Protein AF-M4X7Q9-F1 (afdb_monomer)

Sequence (100 aa):
ISANSDESVGKIIADAMDKVGKEGVITAEEGKSLDYELDVVEGMQFDRGYLSPYFINNPEKQLAVLDNPFVLLFDKKISNIRDLLPTLEQVAKAGRPLLI

Secondary structure (DSSP, 8-state):
--STT-HHHHHHHHHHHHHH-TT--------SSSS-----------S---SSGGG-SBTTTTB---SS-EE---SS----GGGTHHHHHHHHHHT--EE-

Structure (mmCIF, N/CA/C/O backbone):
data_AF-M4X7Q9-F1
#
_entry.id   AF-M4X7Q9-F1
#
loop_
_atom_site.group_PDB
_atom_site.id
_atom_site.type_symbol
_atom_site.label_atom_id
_atom_site.label_alt_id
_atom_site.label_comp_id
_atom_site.label_asym_id
_atom_site.label_entity_id
_atom_site.label_seq_id
_atom_site.pdbx_PDB_ins_code
_atom_site.Cartn_x
_atom_site.Cartn_y
_atom_site.Cartn_z
_atom_site.occupancy
_atom_site.B_iso_or_equiv
_atom_site.auth_seq_id
_atom_site.auth_comp_id
_atom_site.auth_asym_id
_atom_site.auth_atom_id
_atom_site.pdbx_PDB_model_num
ATOM 1 N N . ILE A 1 1 ? 21.980 10.972 -20.511 1.00 45.78 1 ILE A N 1
ATOM 2 C CA . ILE A 1 1 ? 22.176 9.590 -21.009 1.00 45.78 1 ILE A CA 1
ATOM 3 C C . ILE A 1 1 ? 21.469 8.691 -20.007 1.00 45.78 1 ILE A C 1
ATOM 5 O O . ILE A 1 1 ? 22.049 8.359 -18.986 1.00 45.78 1 ILE A O 1
ATOM 9 N N . SER A 1 2 ? 20.171 8.462 -20.208 1.00 60.44 2 SER A N 1
ATOM 10 C CA . SER A 1 2 ? 19.268 7.994 -19.138 1.00 60.44 2 SER A CA 1
ATOM 11 C C . SER A 1 2 ? 19.067 6.474 -19.106 1.00 60.44 2 SER A C 1
ATOM 13 O O . SER A 1 2 ? 18.497 5.965 -18.154 1.00 60.44 2 SER A O 1
ATOM 15 N N . ALA A 1 3 ? 19.563 5.756 -20.117 1.00 60.16 3 ALA A N 1
ATOM 16 C CA . ALA A 1 3 ? 19.483 4.298 -20.241 1.00 60.16 3 ALA A CA 1
ATOM 17 C C . ALA A 1 3 ? 20.773 3.713 -20.854 1.00 60.16 3 ALA A C 1
ATOM 19 O O . ALA A 1 3 ? 20.720 2.853 -21.718 1.00 60.16 3 ALA A O 1
ATOM 20 N N . ASN A 1 4 ? 21.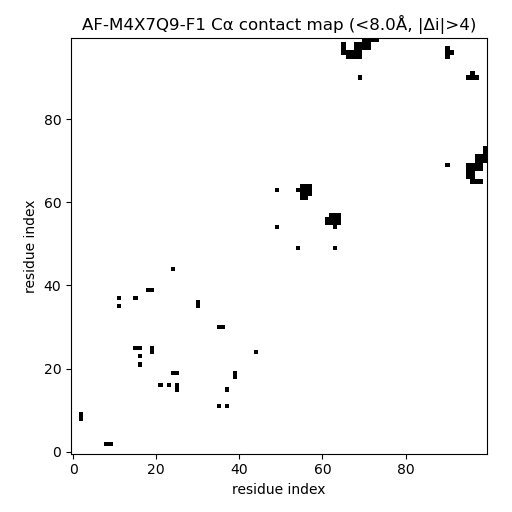943 4.261 -20.501 1.00 60.59 4 ASN A N 1
ATOM 21 C CA . ASN A 1 4 ? 23.259 3.811 -20.995 1.00 60.59 4 ASN A CA 1
ATOM 22 C C . ASN A 1 4 ? 23.397 3.649 -22.536 1.00 60.59 4 ASN A C 1
ATOM 24 O O . ASN A 1 4 ? 24.211 2.860 -23.004 1.00 60.59 4 ASN A O 1
ATOM 28 N N . SER A 1 5 ? 22.615 4.406 -23.319 1.00 59.25 5 SER A N 1
ATOM 29 C CA . SER A 1 5 ? 22.516 4.303 -24.790 1.00 59.25 5 SER A CA 1
ATOM 30 C C . SER A 1 5 ? 21.959 2.973 -25.316 1.00 59.25 5 SER A C 1
ATOM 32 O O . SER A 1 5 ? 22.188 2.628 -26.472 1.00 59.25 5 SER A O 1
ATOM 34 N N . ASP A 1 6 ? 21.206 2.247 -24.492 1.00 72.94 6 ASP A N 1
ATOM 35 C CA . ASP A 1 6 ? 20.492 1.052 -24.918 1.00 72.94 6 ASP A CA 1
ATOM 36 C C . ASP A 1 6 ? 19.188 1.434 -25.640 1.00 72.94 6 ASP A C 1
ATOM 38 O O . ASP A 1 6 ? 18.221 1.910 -25.034 1.00 72.94 6 ASP A O 1
ATOM 42 N N . GLU A 1 7 ? 19.172 1.251 -26.962 1.00 78.94 7 GLU A N 1
ATOM 43 C CA . GLU A 1 7 ? 18.005 1.523 -27.807 1.00 78.94 7 GLU A CA 1
ATOM 44 C C . GLU A 1 7 ? 16.803 0.632 -27.458 1.00 78.94 7 GLU A C 1
ATOM 46 O O . GLU A 1 7 ? 15.658 1.041 -27.670 1.00 78.94 7 GLU A O 1
ATOM 51 N N . SER A 1 8 ? 17.032 -0.557 -26.887 1.00 76.38 8 SER A N 1
ATOM 52 C CA . SER A 1 8 ? 15.956 -1.489 -26.538 1.00 76.38 8 SER A CA 1
ATOM 53 C C . SER A 1 8 ? 15.078 -0.943 -25.408 1.00 76.38 8 SER A C 1
ATOM 55 O O . SER A 1 8 ? 13.852 -0.933 -25.530 1.00 76.38 8 SER A O 1
ATOM 57 N N . VAL A 1 9 ? 15.695 -0.369 -24.371 1.00 77.25 9 VAL A N 1
ATOM 58 C CA . VAL A 1 9 ? 14.999 0.265 -23.240 1.00 77.25 9 VAL A CA 1
ATOM 59 C C . VAL A 1 9 ? 14.181 1.467 -23.709 1.00 77.25 9 VAL A C 1
ATOM 61 O O . VAL A 1 9 ? 13.028 1.634 -23.315 1.00 77.25 9 VAL A O 1
ATOM 64 N N . GLY A 1 10 ? 14.754 2.293 -24.591 1.00 79.75 10 GLY A N 1
ATOM 65 C CA . GLY A 1 10 ? 14.055 3.447 -25.159 1.00 79.75 10 GLY A CA 1
ATOM 66 C C . GLY A 1 10 ? 12.813 3.047 -25.957 1.00 79.75 10 GLY A C 1
ATOM 67 O O . GLY A 1 10 ? 11.765 3.681 -25.819 1.00 79.75 10 GLY A O 1
ATOM 68 N N . LYS A 1 11 ? 12.910 1.968 -26.742 1.00 83.94 11 LYS A N 1
ATOM 69 C CA . LYS A 1 11 ? 11.785 1.432 -27.514 1.00 83.94 11 LYS A CA 1
ATOM 70 C C . LYS A 1 11 ? 10.660 0.923 -26.612 1.00 83.94 11 LYS A C 1
ATOM 72 O O . LYS A 1 11 ? 9.509 1.266 -26.845 1.00 83.94 11 LYS A O 1
ATOM 77 N N . ILE A 1 12 ? 10.983 0.180 -25.555 1.00 82.81 12 ILE A N 1
ATOM 78 C CA . ILE A 1 12 ? 9.976 -0.356 -24.625 1.00 82.81 12 ILE A CA 1
ATOM 79 C C . ILE A 1 12 ? 9.243 0.765 -23.886 1.00 82.81 12 ILE A C 1
ATOM 81 O O . ILE A 1 12 ? 8.027 0.703 -23.732 1.00 82.81 12 ILE A O 1
ATOM 85 N N . ILE A 1 13 ? 9.956 1.814 -23.461 1.00 80.44 13 ILE A N 1
ATOM 86 C CA . ILE A 1 13 ? 9.329 2.978 -22.819 1.00 80.44 13 ILE A CA 1
ATOM 87 C C . ILE A 1 13 ? 8.381 3.688 -23.795 1.00 80.44 13 ILE A C 1
ATOM 89 O O . ILE A 1 13 ? 7.289 4.086 -23.394 1.00 80.44 13 ILE A O 1
ATOM 93 N N . ALA A 1 14 ? 8.773 3.835 -25.064 1.00 83.81 14 ALA A N 1
ATOM 94 C CA . ALA A 1 14 ? 7.911 4.418 -26.091 1.00 83.81 14 ALA A CA 1
ATOM 95 C C . ALA A 1 14 ? 6.652 3.564 -26.325 1.00 83.81 14 ALA A C 1
ATOM 97 O O . ALA A 1 14 ? 5.542 4.090 -26.269 1.00 83.81 14 ALA A O 1
ATOM 98 N N . ASP A 1 15 ? 6.816 2.248 -26.480 1.00 84.69 15 ASP A N 1
ATOM 99 C CA . ASP A 1 15 ? 5.708 1.303 -26.661 1.00 84.69 15 ASP A CA 1
ATOM 100 C C . ASP A 1 15 ? 4.762 1.294 -25.440 1.00 84.69 15 ASP A C 1
ATOM 102 O O . ASP A 1 15 ? 3.541 1.191 -25.586 1.00 84.69 15 ASP A O 1
ATOM 106 N N . ALA A 1 16 ? 5.306 1.435 -24.225 1.00 82.62 16 ALA A N 1
ATOM 107 C CA . ALA A 1 16 ? 4.528 1.567 -22.997 1.00 82.62 16 ALA A CA 1
ATOM 108 C C . ALA A 1 16 ? 3.696 2.855 -22.995 1.00 82.62 16 ALA A C 1
ATOM 110 O O . ALA A 1 16 ? 2.488 2.788 -22.773 1.00 82.62 16 ALA A O 1
ATOM 111 N N . MET A 1 17 ? 4.316 4.003 -23.296 1.00 82.56 17 MET A N 1
ATOM 112 C CA . MET A 1 17 ? 3.648 5.311 -23.376 1.00 82.56 17 MET A CA 1
ATOM 113 C C . MET A 1 17 ? 2.513 5.323 -24.408 1.00 82.56 17 MET A C 1
ATOM 115 O O . MET A 1 17 ? 1.449 5.882 -24.140 1.00 82.56 17 MET A O 1
ATOM 119 N N . ASP A 1 18 ? 2.708 4.674 -25.558 1.00 85.56 18 ASP A N 1
ATOM 120 C CA . ASP A 1 18 ? 1.678 4.555 -26.593 1.00 85.56 18 ASP A CA 1
ATOM 121 C C . ASP A 1 18 ? 0.495 3.685 -26.135 1.00 85.56 18 ASP A C 1
ATOM 123 O O . ASP A 1 18 ? -0.655 4.002 -26.446 1.00 85.56 18 ASP A O 1
ATOM 127 N N . LYS A 1 19 ? 0.745 2.618 -25.358 1.00 82.88 19 LYS A N 1
ATOM 128 C CA . LYS A 1 19 ? -0.315 1.750 -24.815 1.00 82.88 19 LYS A CA 1
ATOM 129 C C . LYS A 1 19 ? -1.102 2.384 -23.668 1.00 82.88 19 LYS A C 1
ATOM 131 O O . LYS A 1 19 ? -2.320 2.224 -23.629 1.00 82.88 19 LYS A O 1
ATOM 136 N N . VAL A 1 20 ? -0.436 3.050 -22.721 1.00 79.75 20 VAL A N 1
ATOM 137 C CA . VAL A 1 20 ? -1.100 3.610 -21.524 1.00 79.75 20 VAL A CA 1
ATOM 138 C C . VAL A 1 20 ? -1.664 5.017 -21.752 1.00 79.75 20 VAL A C 1
ATOM 140 O O . VAL A 1 20 ? -2.518 5.477 -20.994 1.00 79.75 20 VAL A O 1
ATOM 143 N N . GLY A 1 21 ? -1.224 5.697 -22.816 1.00 76.94 21 GLY A N 1
ATOM 144 C CA . GLY A 1 21 ? -1.592 7.074 -23.125 1.00 76.94 21 GLY A CA 1
ATOM 145 C C . GLY A 1 21 ? -0.830 8.103 -22.282 1.00 76.94 21 GLY A C 1
ATOM 146 O O . GLY A 1 21 ? -0.080 7.777 -21.368 1.00 76.94 21 GLY A O 1
ATOM 147 N N . LYS A 1 22 ? -1.033 9.393 -22.577 1.00 72.12 22 LYS A N 1
ATOM 148 C CA . LYS A 1 22 ? -0.258 10.495 -21.968 1.00 72.12 22 LYS A CA 1
ATOM 149 C C . LYS A 1 22 ? -0.419 10.651 -20.451 1.00 72.12 22 LYS A C 1
ATOM 151 O O . LYS A 1 22 ? 0.440 11.271 -19.835 1.00 72.12 22 LYS A O 1
ATOM 156 N N . GLU A 1 23 ? -1.505 10.138 -19.877 1.00 72.56 23 GLU A N 1
ATOM 157 C CA . GLU A 1 23 ? -1.781 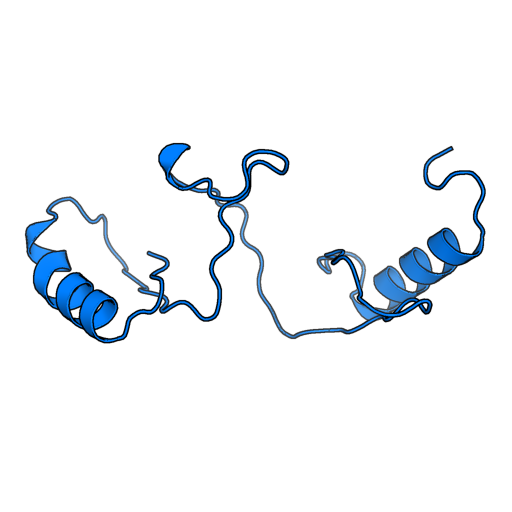10.200 -18.430 1.00 72.56 23 GLU A CA 1
ATOM 158 C C . GLU A 1 23 ? -1.707 8.824 -17.753 1.00 72.56 23 GLU A C 1
ATOM 160 O O . GLU A 1 23 ? -2.078 8.671 -16.591 1.00 72.56 23 GLU A O 1
ATOM 165 N N . GLY A 1 24 ? -1.239 7.810 -18.481 1.00 72.06 24 GLY A N 1
ATOM 166 C CA . GLY A 1 24 ? -1.059 6.473 -17.948 1.00 72.06 24 GLY A CA 1
ATOM 167 C C . GLY A 1 24 ? 0.125 6.390 -16.989 1.00 72.06 24 GLY A C 1
ATOM 168 O O . GLY A 1 24 ? 1.142 7.065 -17.153 1.00 72.06 24 GLY A O 1
ATOM 169 N N . VAL A 1 25 ? -0.001 5.534 -15.979 1.00 77.81 25 VAL A N 1
ATOM 170 C CA . VAL A 1 25 ? 1.071 5.275 -15.016 1.00 77.81 25 VAL A CA 1
ATOM 171 C C . VAL A 1 25 ? 1.911 4.110 -15.515 1.00 77.81 25 VAL A C 1
ATOM 173 O O . VAL A 1 25 ? 1.382 3.042 -15.816 1.00 77.81 25 VAL A O 1
ATOM 176 N N . ILE A 1 26 ? 3.227 4.308 -15.563 1.00 82.12 26 ILE A N 1
ATOM 177 C CA . ILE A 1 26 ? 4.191 3.262 -15.903 1.00 82.12 26 ILE A CA 1
ATOM 178 C C . ILE A 1 26 ? 4.919 2.859 -14.625 1.00 82.12 26 ILE A C 1
ATOM 180 O O . ILE A 1 26 ? 5.518 3.696 -13.949 1.00 82.12 26 ILE A O 1
ATOM 184 N N . THR A 1 27 ? 4.877 1.569 -14.308 1.00 79.38 27 THR A N 1
ATOM 185 C CA . THR A 1 27 ? 5.655 0.964 -13.223 1.00 79.38 27 THR A CA 1
ATOM 186 C C . THR A 1 27 ? 6.640 -0.037 -13.817 1.00 79.38 27 THR A C 1
ATOM 188 O O . THR A 1 27 ? 6.368 -0.639 -14.853 1.00 79.38 27 THR A O 1
ATOM 191 N N . ALA A 1 28 ? 7.817 -0.157 -13.205 1.00 78.25 28 ALA A N 1
ATOM 192 C CA . ALA A 1 28 ? 8.853 -1.088 -13.634 1.00 78.25 28 ALA A CA 1
ATOM 193 C C . ALA A 1 28 ? 9.152 -2.065 -12.494 1.00 78.25 28 ALA A C 1
ATOM 195 O O . ALA A 1 28 ? 9.493 -1.644 -11.383 1.00 78.25 28 ALA A O 1
ATOM 196 N N . GLU A 1 29 ? 9.038 -3.357 -12.784 1.00 75.44 29 GLU A N 1
ATOM 197 C CA . GLU A 1 29 ? 9.357 -4.446 -11.864 1.00 75.44 29 GLU A CA 1
ATOM 198 C C . GLU A 1 29 ? 10.574 -5.232 -12.370 1.00 75.44 29 GLU A C 1
ATOM 200 O O . GLU A 1 29 ? 10.827 -5.314 -13.572 1.00 75.44 29 GLU A O 1
ATOM 205 N N . GLU A 1 30 ? 11.358 -5.799 -11.450 1.00 72.75 30 GLU A N 1
AT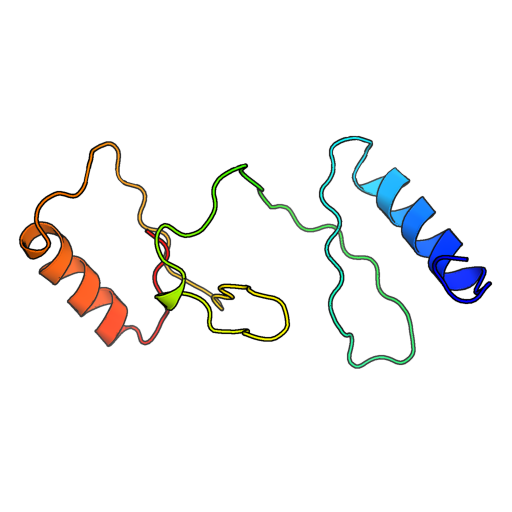OM 206 C CA . GLU A 1 30 ? 12.476 -6.675 -11.813 1.00 72.75 30 GLU A CA 1
ATOM 207 C C . GLU A 1 30 ? 11.935 -8.051 -12.220 1.00 72.75 30 GLU A C 1
ATOM 209 O O . GLU A 1 30 ? 11.529 -8.859 -11.382 1.00 72.75 30 GLU A O 1
ATOM 214 N N . GLY A 1 31 ? 11.918 -8.306 -13.529 1.00 67.75 31 GLY A N 1
ATOM 215 C CA . GLY A 1 31 ? 11.530 -9.593 -14.096 1.00 67.75 31 GLY A CA 1
ATOM 216 C C . GLY A 1 31 ? 12.548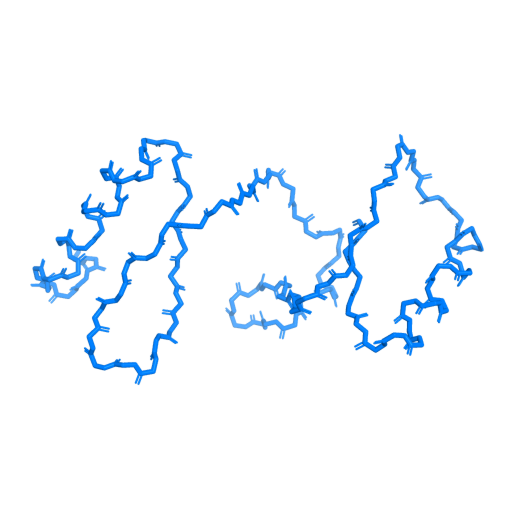 -10.701 -13.807 1.00 67.75 31 GLY A C 1
ATOM 217 O O . GLY A 1 31 ? 13.738 -10.461 -13.618 1.00 67.75 31 GLY A O 1
ATOM 218 N N . LYS A 1 32 ? 12.076 -11.953 -13.804 1.00 66.38 32 LYS A N 1
ATOM 219 C CA . LYS A 1 32 ? 12.938 -13.151 -13.712 1.00 66.38 32 LYS A CA 1
ATOM 220 C C . LYS A 1 32 ? 13.459 -13.621 -15.076 1.00 66.38 32 LYS A C 1
ATOM 222 O O . LYS A 1 32 ? 14.305 -14.514 -15.121 1.00 66.38 32 LYS A O 1
ATOM 227 N N . SER A 1 33 ? 12.907 -13.079 -16.162 1.00 71.81 33 SER A N 1
ATOM 228 C CA . SER A 1 33 ? 13.265 -13.416 -17.539 1.00 71.81 33 SER A CA 1
ATOM 229 C C . SER A 1 33 ? 14.452 -12.583 -18.028 1.00 71.81 33 SER A C 1
ATOM 231 O O . SER A 1 33 ? 14.752 -11.526 -17.480 1.00 71.81 33 SER A O 1
ATOM 233 N N . LEU A 1 34 ? 15.125 -13.076 -19.068 1.00 69.81 34 LEU A N 1
ATOM 234 C CA . LEU A 1 34 ? 16.121 -12.308 -19.824 1.00 69.81 34 LEU A CA 1
ATOM 235 C C . LEU A 1 34 ? 15.459 -11.318 -20.795 1.00 69.81 34 LEU A C 1
ATOM 237 O O . LEU A 1 34 ? 16.117 -10.386 -21.251 1.00 69.81 34 LEU A O 1
ATOM 241 N N . ASP A 1 35 ? 14.176 -11.529 -21.097 1.00 71.19 35 ASP A N 1
ATOM 242 C CA . ASP A 1 35 ? 13.393 -10.698 -22.004 1.00 71.19 35 ASP A CA 1
ATOM 243 C C . ASP A 1 35 ? 12.592 -9.637 -21.239 1.00 71.19 35 ASP A C 1
ATOM 245 O O . ASP A 1 35 ? 12.146 -9.855 -20.109 1.00 71.19 35 ASP A O 1
ATOM 249 N N . TYR A 1 36 ? 12.386 -8.486 -21.879 1.00 71.56 36 TYR A N 1
ATOM 250 C CA . TYR A 1 36 ? 11.539 -7.421 -21.354 1.00 71.56 36 TYR A CA 1
ATOM 251 C C . TYR A 1 36 ? 10.063 -7.705 -21.652 1.00 71.56 36 TYR A C 1
ATOM 253 O O . TYR A 1 36 ? 9.684 -7.903 -22.808 1.00 71.56 36 TYR A O 1
ATOM 261 N N . GLU A 1 37 ? 9.223 -7.659 -20.620 1.00 75.44 37 GLU A N 1
ATOM 262 C CA . GLU A 1 37 ? 7.774 -7.856 -20.721 1.00 75.44 37 GLU A CA 1
ATOM 263 C C . GLU A 1 37 ? 7.038 -6.525 -20.488 1.00 75.44 37 GLU A C 1
ATOM 265 O O . GLU A 1 37 ? 7.448 -5.709 -19.662 1.00 75.44 37 GLU A O 1
ATOM 270 N N . LEU A 1 38 ? 5.966 -6.284 -21.254 1.00 77.56 38 LEU A N 1
ATOM 271 C CA . LEU A 1 38 ? 5.123 -5.090 -21.142 1.00 77.56 38 LEU A CA 1
ATOM 272 C C . LEU A 1 38 ? 3.664 -5.504 -20.960 1.00 77.56 38 LEU A C 1
ATOM 274 O O . LEU A 1 38 ? 2.967 -5.779 -21.945 1.00 77.56 38 LEU A O 1
ATOM 278 N N . ASP A 1 39 ? 3.206 -5.444 -19.714 1.00 76.06 39 ASP A N 1
ATOM 279 C CA . ASP A 1 39 ? 1.830 -5.731 -19.330 1.00 76.06 39 ASP A CA 1
ATOM 280 C C . ASP A 1 39 ? 1.073 -4.453 -18.971 1.00 76.06 39 ASP A C 1
ATOM 282 O O . ASP A 1 39 ? 1.567 -3.578 -18.261 1.00 76.06 39 ASP A O 1
ATOM 286 N N . VAL A 1 40 ? -0.156 -4.349 -19.479 1.00 76.25 40 VAL A N 1
ATOM 287 C CA . VAL A 1 40 ? -1.089 -3.284 -19.107 1.00 76.25 40 VAL A CA 1
ATOM 288 C C . VAL A 1 40 ? -2.078 -3.880 -18.123 1.00 76.25 40 VAL A C 1
ATOM 290 O O . VAL A 1 40 ? -2.855 -4.765 -18.479 1.00 76.25 40 VAL A O 1
ATOM 293 N N . VAL A 1 41 ? -2.044 -3.392 -16.888 1.00 76.75 41 VAL A N 1
ATOM 294 C CA . VAL A 1 41 ? -2.974 -3.798 -15.834 1.00 76.75 41 VAL A CA 1
ATOM 295 C C . VAL A 1 41 ? -3.972 -2.682 -15.561 1.00 76.75 41 VAL A C 1
ATOM 297 O O . VAL A 1 41 ? -3.618 -1.502 -15.542 1.00 76.75 41 VAL A O 1
ATOM 300 N N . GLU A 1 42 ? -5.233 -3.048 -15.343 1.00 78.25 42 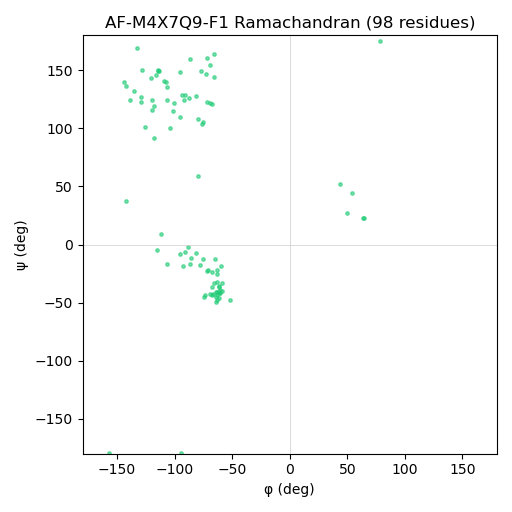GLU A N 1
ATOM 301 C CA . GLU A 1 42 ? -6.217 -2.102 -14.828 1.00 78.25 42 GLU A CA 1
ATOM 302 C C . GLU A 1 42 ? -5.870 -1.774 -13.373 1.00 78.25 42 GLU A C 1
ATOM 304 O O . GLU A 1 42 ? -5.782 -2.654 -12.516 1.00 78.25 42 GLU A O 1
ATOM 309 N N . GLY A 1 43 ? -5.653 -0.492 -13.097 1.00 80.94 43 GLY A N 1
ATOM 310 C CA . GLY A 1 43 ? -5.226 -0.011 -11.793 1.00 80.94 43 GLY A CA 1
ATOM 311 C C . GLY A 1 43 ? -5.584 1.453 -11.595 1.00 80.94 43 GLY A C 1
ATOM 312 O O . GLY A 1 43 ? -6.197 2.092 -12.451 1.00 80.94 43 GLY A O 1
ATOM 313 N N . MET A 1 44 ? -5.217 1.988 -10.436 1.00 83.12 44 MET A N 1
ATOM 314 C CA . MET A 1 44 ? -5.491 3.376 -10.089 1.00 83.12 44 MET A CA 1
ATOM 315 C C . MET A 1 44 ? -4.340 3.948 -9.273 1.00 83.12 44 MET A C 1
ATOM 317 O O . MET A 1 44 ? -3.814 3.281 -8.384 1.00 83.12 44 MET A O 1
ATOM 321 N N . GLN A 1 45 ? -3.981 5.196 -9.558 1.00 83.06 45 GLN A N 1
ATOM 322 C CA . GLN A 1 45 ? -3.030 5.974 -8.775 1.00 83.06 45 GLN A CA 1
ATOM 323 C C . GLN A 1 45 ? -3.717 7.234 -8.254 1.00 83.06 45 GLN A C 1
ATOM 325 O O . GLN A 1 45 ? -4.528 7.848 -8.945 1.00 83.06 45 GLN A O 1
ATOM 330 N N . PHE A 1 46 ? -3.361 7.626 -7.035 1.00 85.31 46 PHE A N 1
ATOM 331 C CA . PHE A 1 46 ? -3.808 8.865 -6.415 1.00 85.31 46 PHE A CA 1
ATOM 332 C C . PHE A 1 46 ? -2.606 9.655 -5.902 1.00 85.31 46 PHE A C 1
ATOM 334 O O . PHE A 1 46 ? -1.632 9.066 -5.433 1.00 85.31 46 PHE A O 1
ATOM 341 N N . ASP A 1 47 ? -2.723 10.982 -5.872 1.00 87.31 47 ASP A N 1
ATOM 342 C CA . ASP A 1 47 ? -1.715 11.878 -5.288 1.00 87.31 47 ASP A CA 1
ATOM 343 C C . ASP A 1 47 ? -1.825 11.926 -3.752 1.00 87.31 47 ASP A C 1
ATOM 345 O O . ASP A 1 47 ? -2.093 12.960 -3.132 1.00 87.31 47 ASP A O 1
ATOM 349 N N . ARG A 1 48 ? -1.684 10.761 -3.111 1.00 90.00 48 ARG A N 1
ATOM 350 C CA . ARG A 1 48 ? -1.716 10.577 -1.654 1.00 90.00 48 ARG A CA 1
ATOM 351 C C . ARG A 1 48 ? -0.632 9.582 -1.250 1.00 90.00 48 ARG A C 1
ATOM 353 O O . ARG A 1 48 ? -0.602 8.460 -1.739 1.00 90.00 48 ARG A O 1
ATOM 360 N N . GLY A 1 49 ? 0.241 9.996 -0.335 1.00 92.38 49 GLY A N 1
ATOM 361 C CA . GLY A 1 49 ? 1.255 9.128 0.265 1.00 92.38 49 GLY A CA 1
ATOM 362 C C . GLY A 1 49 ? 0.803 8.509 1.589 1.00 92.38 49 GLY A C 1
ATOM 363 O O . GLY A 1 49 ? -0.290 8.777 2.092 1.00 92.38 49 GLY A O 1
ATOM 364 N N . TYR A 1 50 ? 1.689 7.719 2.192 1.00 94.75 50 TYR A N 1
ATOM 365 C CA . TYR A 1 50 ? 1.502 7.189 3.539 1.00 94.75 50 TYR A CA 1
ATOM 366 C C . TYR A 1 50 ? 1.501 8.307 4.597 1.00 94.75 50 TYR A C 1
ATOM 368 O O . TYR A 1 50 ? 2.250 9.279 4.512 1.00 94.75 50 TYR A O 1
ATOM 376 N N . LEU A 1 51 ? 0.682 8.156 5.644 1.00 94.62 51 LEU A N 1
ATOM 377 C CA . LEU A 1 51 ? 0.591 9.147 6.728 1.00 94.62 51 LEU A CA 1
ATOM 378 C C . LEU A 1 51 ? 1.824 9.168 7.642 1.00 94.62 51 LEU A C 1
ATOM 380 O O . LEU A 1 51 ? 2.064 10.155 8.335 1.00 94.62 51 LEU A O 1
ATOM 384 N N . SER A 1 52 ? 2.583 8.073 7.682 1.00 94.81 52 SER A N 1
ATOM 385 C CA . SER A 1 52 ? 3.751 7.925 8.545 1.00 94.81 52 SER A CA 1
ATOM 386 C C . SER A 1 52 ? 4.867 7.150 7.840 1.00 94.81 52 SER A C 1
ATOM 388 O O . SER A 1 52 ? 4.578 6.106 7.253 1.00 94.81 52 SER A O 1
ATOM 390 N N . PRO A 1 53 ? 6.140 7.584 7.942 1.00 95.25 53 PRO A N 1
ATOM 391 C CA . PRO A 1 53 ? 7.281 6.845 7.395 1.00 95.25 53 PRO A CA 1
ATOM 392 C C . PRO A 1 53 ? 7.453 5.437 7.975 1.00 95.25 53 PRO A C 1
ATOM 394 O O . PRO A 1 53 ? 8.106 4.601 7.363 1.00 95.25 53 PRO A O 1
ATOM 397 N N . TYR A 1 54 ? 6.854 5.143 9.135 1.00 96.88 54 TYR A N 1
ATOM 398 C CA . TYR A 1 54 ? 6.899 3.807 9.736 1.00 96.88 54 TYR A CA 1
ATOM 399 C C . TYR A 1 54 ? 6.190 2.727 8.907 1.00 96.88 54 TYR A C 1
ATOM 401 O O . TYR A 1 54 ? 6.369 1.546 9.185 1.00 96.88 54 TYR A O 1
ATOM 409 N N . PHE A 1 55 ? 5.403 3.103 7.895 1.00 96.75 55 PHE A N 1
ATOM 410 C CA . PHE A 1 55 ? 4.784 2.148 6.975 1.00 96.75 55 PHE A CA 1
ATOM 411 C C . PHE A 1 55 ? 5.727 1.664 5.862 1.00 96.75 55 PHE A C 1
ATOM 413 O O . PHE A 1 55 ? 5.368 0.749 5.126 1.00 96.75 55 PHE A O 1
ATOM 420 N N . ILE A 1 56 ? 6.924 2.245 5.735 1.00 97.19 56 ILE A N 1
ATOM 421 C CA . ILE A 1 56 ? 7.915 1.830 4.738 1.00 97.19 56 ILE A CA 1
ATOM 422 C C . ILE A 1 56 ? 8.430 0.430 5.085 1.00 97.19 56 ILE A C 1
ATOM 424 O O . ILE A 1 56 ? 9.026 0.216 6.141 1.00 97.19 56 ILE A O 1
ATOM 428 N N . ASN A 1 57 ? 8.246 -0.510 4.161 1.00 95.94 57 ASN A N 1
ATOM 429 C CA . ASN A 1 57 ? 8.796 -1.865 4.233 1.00 95.94 57 ASN A CA 1
ATOM 430 C C . ASN A 1 57 ? 9.812 -2.157 3.115 1.00 95.94 57 ASN A C 1
ATOM 432 O O . ASN A 1 57 ? 10.481 -3.186 3.159 1.00 95.94 57 ASN A O 1
ATOM 436 N N . ASN A 1 58 ? 9.996 -1.223 2.176 1.00 95.25 58 ASN A N 1
ATOM 437 C CA . ASN A 1 58 ? 11.129 -1.176 1.259 1.00 95.25 58 ASN A CA 1
ATOM 438 C C . ASN A 1 58 ? 11.921 0.130 1.487 1.00 95.25 58 ASN A C 1
ATOM 440 O O . ASN A 1 58 ? 11.588 1.160 0.892 1.00 95.25 58 ASN A O 1
ATOM 444 N N . PRO A 1 59 ? 12.945 0.120 2.363 1.00 93.50 59 PRO A N 1
ATOM 445 C CA . PRO A 1 59 ? 13.697 1.323 2.725 1.00 93.50 59 PRO A CA 1
ATOM 446 C C . PRO A 1 59 ? 14.503 1.928 1.574 1.00 93.50 59 PRO A C 1
ATOM 448 O O . PRO A 1 59 ? 14.643 3.146 1.513 1.00 93.50 59 PRO A O 1
ATOM 451 N N . GLU A 1 60 ? 15.010 1.097 0.661 1.00 93.69 60 GLU A N 1
ATOM 452 C CA . GLU A 1 60 ? 15.837 1.541 -0.467 1.00 93.69 60 GLU A CA 1
ATOM 453 C C . GLU A 1 60 ? 15.035 2.393 -1.448 1.00 93.69 60 GLU A C 1
ATOM 455 O O . GLU A 1 60 ? 15.497 3.442 -1.893 1.00 93.69 60 GLU A O 1
ATOM 460 N N . LYS A 1 61 ? 13.804 1.961 -1.743 1.00 91.00 61 LYS A N 1
ATOM 461 C CA . LYS A 1 61 ? 12.890 2.675 -2.642 1.00 91.00 61 LYS A CA 1
ATOM 462 C C . LYS A 1 61 ? 11.986 3.673 -1.907 1.00 91.00 61 LYS A C 1
ATOM 464 O O . LYS A 1 61 ? 11.259 4.412 -2.559 1.00 91.00 61 LYS A O 1
ATOM 469 N N . GLN A 1 62 ? 12.023 3.693 -0.570 1.00 93.81 62 GLN A N 1
ATOM 470 C CA . GLN A 1 62 ? 11.102 4.444 0.296 1.00 93.81 62 GLN A CA 1
ATOM 471 C C . GLN A 1 62 ? 9.622 4.131 0.008 1.00 93.81 62 GLN A C 1
ATOM 473 O O . GLN A 1 62 ? 8.781 5.025 -0.064 1.00 93.81 62 GLN A O 1
ATOM 478 N N . LEU A 1 63 ? 9.298 2.842 -0.156 1.00 93.50 63 LEU A N 1
ATOM 479 C CA . LEU A 1 63 ? 7.953 2.379 -0.513 1.00 93.50 63 LEU A CA 1
ATOM 480 C C . LEU A 1 63 ? 7.299 1.553 0.600 1.00 93.50 63 LEU A C 1
ATOM 482 O O . LEU A 1 63 ? 7.964 0.836 1.353 1.00 93.50 63 LEU A O 1
ATOM 486 N N . ALA A 1 64 ? 5.969 1.631 0.649 1.00 95.31 64 ALA A N 1
ATOM 487 C CA . ALA A 1 64 ? 5.109 0.705 1.376 1.00 95.31 64 ALA A CA 1
ATOM 488 C C . ALA A 1 64 ? 4.448 -0.234 0.355 1.00 95.31 64 ALA A C 1
ATOM 490 O O . ALA A 1 64 ? 3.507 0.155 -0.333 1.00 95.31 64 ALA A O 1
ATOM 491 N N . VAL A 1 65 ? 4.978 -1.447 0.223 1.00 94.38 65 VAL A N 1
ATOM 492 C CA . VAL A 1 65 ? 4.518 -2.454 -0.742 1.00 94.38 65 VAL A CA 1
ATOM 493 C C . VAL A 1 65 ? 3.640 -3.470 -0.017 1.00 94.38 65 VAL A C 1
ATOM 495 O O . VAL A 1 65 ? 4.084 -4.089 0.947 1.00 94.38 65 VAL A O 1
ATOM 498 N N . LEU A 1 66 ? 2.388 -3.632 -0.441 1.00 94.88 66 LEU A N 1
ATOM 499 C CA . LEU A 1 66 ? 1.450 -4.571 0.176 1.00 94.88 66 LEU A CA 1
ATOM 500 C C . LEU A 1 66 ? 1.021 -5.628 -0.843 1.00 94.88 66 LEU A C 1
ATOM 502 O O . LEU A 1 66 ? 0.372 -5.295 -1.831 1.00 94.88 66 LEU A O 1
ATOM 506 N N . ASP A 1 67 ? 1.312 -6.895 -0.557 1.00 93.06 67 ASP A N 1
ATOM 507 C CA . ASP A 1 67 ? 0.902 -8.012 -1.410 1.00 93.06 67 ASP A CA 1
ATOM 508 C C . ASP A 1 67 ? -0.500 -8.501 -1.042 1.00 93.06 67 ASP A C 1
ATOM 510 O O . ASP A 1 67 ? -0.777 -8.841 0.112 1.00 93.06 67 ASP A O 1
ATOM 514 N N . ASN A 1 68 ? -1.392 -8.559 -2.037 1.00 93.25 68 ASN A N 1
ATOM 515 C CA . ASN A 1 68 ? -2.789 -8.984 -1.890 1.00 93.25 68 ASN A CA 1
ATOM 516 C C . ASN A 1 68 ? -3.495 -8.394 -0.644 1.00 93.25 68 ASN A C 1
ATOM 518 O O . ASN A 1 68 ? -4.082 -9.154 0.143 1.00 93.25 68 ASN A O 1
ATOM 522 N N . PRO A 1 69 ? -3.473 -7.064 -0.427 1.00 96.38 69 PRO A N 1
ATOM 523 C CA . PRO A 1 69 ? -4.037 -6.466 0.774 1.00 96.38 69 PRO A CA 1
ATOM 524 C C . PRO A 1 69 ? -5.567 -6.503 0.769 1.00 96.38 69 PRO A C 1
ATOM 526 O O . PRO A 1 69 ? -6.217 -6.623 -0.271 1.00 96.38 69 PRO A O 1
ATOM 529 N N . PHE A 1 70 ? -6.158 -6.364 1.950 1.00 97.19 70 PHE A N 1
ATOM 530 C CA . PHE A 1 70 ? -7.500 -5.807 2.073 1.00 97.19 70 PHE A CA 1
ATOM 531 C C . PHE A 1 70 ? -7.441 -4.286 1.929 1.00 97.19 70 PHE A C 1
ATOM 533 O O . PHE A 1 70 ? -6.457 -3.669 2.325 1.00 97.19 70 PHE A O 1
ATOM 540 N N . VAL A 1 71 ? -8.505 -3.682 1.404 1.00 95.19 71 VAL A N 1
ATOM 541 C CA . VAL A 1 71 ? -8.632 -2.224 1.289 1.00 95.19 71 VAL A CA 1
ATOM 542 C C . VAL A 1 71 ? -9.856 -1.785 2.082 1.00 95.19 71 VAL A C 1
ATOM 544 O O . VAL A 1 71 ? -10.977 -2.184 1.767 1.00 95.19 71 VAL A O 1
ATOM 547 N N . LEU A 1 72 ? -9.643 -0.994 3.132 1.00 95.25 72 LEU A N 1
ATOM 548 C CA . LEU A 1 72 ? -10.703 -0.400 3.936 1.00 95.25 72 LEU A CA 1
ATOM 549 C C . LEU A 1 72 ? -10.992 1.010 3.425 1.00 95.25 72 LEU A C 1
ATOM 551 O O . LEU A 1 72 ? -10.207 1.922 3.634 1.00 95.25 72 LEU A O 1
ATOM 555 N N . LEU A 1 73 ? -12.153 1.197 2.803 1.00 94.12 73 LEU A N 1
ATOM 556 C CA . LEU A 1 73 ? -12.635 2.520 2.417 1.00 94.12 73 LEU A CA 1
ATOM 557 C C . LEU A 1 73 ? -13.508 3.090 3.535 1.00 94.12 73 LEU A C 1
ATOM 559 O O . LEU A 1 73 ? -14.489 2.464 3.942 1.00 94.12 73 LEU A O 1
ATOM 563 N N . PHE A 1 74 ? -13.162 4.278 4.025 1.00 91.81 74 P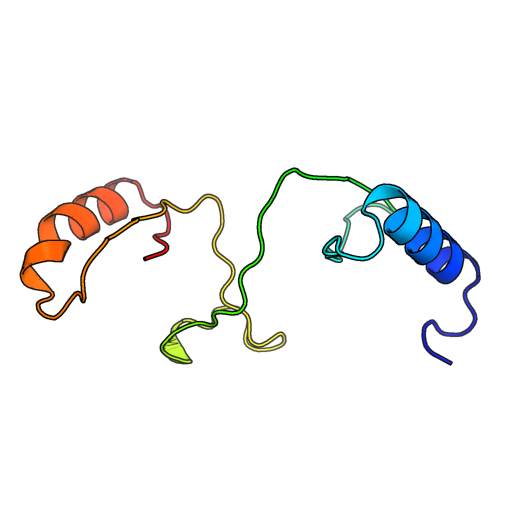HE A N 1
ATOM 564 C CA . PHE A 1 74 ? -13.873 4.928 5.122 1.00 91.81 74 PHE A CA 1
ATOM 565 C C . PHE A 1 74 ? -14.099 6.416 4.820 1.00 91.81 74 PHE A C 1
ATOM 567 O O . PHE A 1 74 ? -13.187 7.122 4.400 1.00 91.81 74 PHE A O 1
ATOM 574 N N . ASP A 1 75 ? -15.330 6.900 5.011 1.00 94.12 75 ASP A N 1
ATOM 575 C CA . ASP A 1 75 ? -15.785 8.221 4.542 1.00 94.12 75 ASP A CA 1
ATOM 576 C C . ASP A 1 75 ? -15.528 9.369 5.538 1.00 94.12 75 ASP A C 1
ATOM 578 O O . ASP A 1 75 ? -15.835 10.531 5.263 1.00 94.12 75 ASP A O 1
ATOM 582 N N . LYS A 1 76 ? -14.974 9.056 6.713 1.00 92.81 76 LYS A N 1
ATOM 583 C CA . LYS A 1 76 ? -14.779 9.990 7.831 1.00 92.81 76 LYS A CA 1
ATOM 584 C C . LYS A 1 76 ? -13.370 9.893 8.402 1.00 92.81 76 LYS A C 1
ATOM 586 O O . LYS A 1 76 ? -12.606 8.980 8.122 1.00 92.81 76 LYS A O 1
ATOM 591 N N . LYS A 1 77 ? -13.007 10.838 9.269 1.00 92.19 77 LYS A N 1
ATOM 592 C CA . LYS A 1 77 ? -11.738 10.765 9.999 1.00 92.19 77 LYS A CA 1
ATOM 593 C C . LYS A 1 77 ? -11.794 9.667 11.063 1.00 92.19 77 LYS A C 1
ATOM 595 O O . LYS A 1 77 ? -12.585 9.755 12.002 1.00 92.19 77 LYS A O 1
ATOM 600 N N . ILE A 1 78 ? -10.876 8.709 10.990 1.00 92.69 78 ILE A N 1
ATOM 601 C CA . ILE A 1 78 ? -10.652 7.730 12.058 1.00 92.69 78 ILE A CA 1
ATOM 602 C C . ILE A 1 78 ? -9.902 8.438 13.189 1.00 92.69 78 ILE A C 1
ATOM 604 O O . ILE A 1 78 ? -8.721 8.756 13.068 1.00 92.69 78 ILE A O 1
ATOM 608 N N . SER A 1 79 ? -10.607 8.748 14.276 1.00 92.88 79 SER A N 1
ATOM 609 C CA . SER A 1 79 ? -10.024 9.435 15.444 1.00 92.88 79 SER A CA 1
ATOM 610 C C . SER A 1 79 ? -9.832 8.506 16.644 1.00 92.88 79 SER A C 1
ATOM 612 O O . SER A 1 79 ? -9.090 8.836 17.564 1.00 92.88 79 SER A O 1
ATOM 614 N N . ASN A 1 80 ? -10.497 7.348 16.640 1.00 91.69 80 ASN A N 1
ATOM 615 C CA . ASN A 1 80 ? -10.472 6.377 17.723 1.00 91.69 80 ASN A CA 1
ATOM 616 C C . ASN A 1 80 ? -10.151 4.988 17.166 1.00 91.69 80 ASN A C 1
ATOM 618 O O . ASN A 1 80 ? -10.865 4.465 16.318 1.00 91.69 80 ASN A O 1
ATOM 622 N N . ILE A 1 81 ? -9.085 4.376 17.680 1.00 90.00 81 ILE A N 1
ATOM 623 C CA . ILE A 1 81 ? -8.646 3.042 17.260 1.00 90.00 81 ILE A CA 1
ATOM 624 C C . ILE A 1 81 ? -9.635 1.937 17.659 1.00 90.00 81 ILE A C 1
ATOM 626 O O . ILE A 1 81 ? -9.663 0.888 17.023 1.00 90.00 81 ILE A O 1
ATOM 630 N N . ARG A 1 82 ? -10.467 2.159 18.691 1.00 92.06 82 ARG A N 1
ATOM 631 C CA . ARG A 1 82 ? -11.434 1.157 19.175 1.00 92.06 82 ARG A CA 1
ATOM 632 C C . ARG A 1 82 ? -12.420 0.729 18.093 1.00 92.06 82 ARG A C 1
ATOM 634 O O . ARG A 1 82 ? -12.791 -0.438 18.056 1.00 92.06 82 ARG A O 1
ATOM 641 N N . ASP A 1 83 ? -12.768 1.648 17.199 1.00 87.81 83 ASP A N 1
ATOM 642 C CA . ASP A 1 83 ? -13.706 1.396 16.104 1.00 87.81 83 ASP A CA 1
ATOM 643 C C . ASP A 1 83 ? -13.092 0.482 15.027 1.00 87.81 83 ASP A C 1
ATOM 645 O O . ASP A 1 83 ? -13.814 -0.192 14.298 1.00 87.81 83 ASP A O 1
ATOM 649 N N . LEU A 1 84 ? -11.755 0.410 14.955 1.00 92.44 84 LEU A N 1
ATOM 650 C CA . LEU A 1 84 ? -11.026 -0.449 14.021 1.00 92.44 84 LEU A CA 1
ATOM 651 C C . LEU A 1 84 ? -10.667 -1.825 14.589 1.00 92.44 84 LEU A C 1
ATOM 653 O O . LEU A 1 84 ? -10.366 -2.722 13.802 1.00 92.44 84 LEU A O 1
ATOM 657 N N . LEU A 1 85 ? -10.685 -2.017 15.914 1.00 94.12 85 LEU A N 1
ATOM 658 C CA . LEU A 1 85 ? -10.243 -3.273 16.541 1.00 94.12 85 LEU A CA 1
ATOM 659 C C . LEU A 1 85 ? -10.918 -4.520 15.941 1.00 94.12 85 LEU A C 1
ATOM 661 O O . LEU A 1 85 ? -10.187 -5.428 15.542 1.00 94.12 85 LEU A O 1
ATOM 665 N N . PRO A 1 86 ? -12.255 -4.567 15.761 1.00 93.12 86 PRO A N 1
ATOM 666 C CA . PRO A 1 86 ? -12.906 -5.753 15.203 1.00 93.12 86 PRO A CA 1
ATOM 667 C C . PRO A 1 86 ? -12.471 -6.063 13.764 1.00 93.12 86 PRO A C 1
ATOM 669 O O . PRO A 1 86 ? -12.422 -7.225 13.359 1.00 93.12 86 PRO A O 1
ATOM 672 N N . THR A 1 87 ? -12.162 -5.031 12.976 1.00 93.81 87 THR A N 1
ATOM 673 C CA . THR A 1 87 ? -11.686 -5.177 11.594 1.00 93.81 87 THR A CA 1
ATOM 674 C C . THR A 1 87 ? -10.239 -5.656 11.573 1.00 93.81 87 THR A C 1
ATOM 676 O O . THR A 1 87 ? -9.913 -6.601 10.857 1.00 93.81 87 THR A O 1
ATOM 679 N N . LEU A 1 88 ? -9.378 -5.059 12.402 1.00 93.88 88 LEU A N 1
ATOM 680 C CA . LEU A 1 88 ? -7.970 -5.442 12.519 1.00 93.88 88 LEU A CA 1
ATOM 681 C C . LEU A 1 88 ? -7.811 -6.893 12.980 1.00 93.88 88 LEU A C 1
ATOM 683 O O . L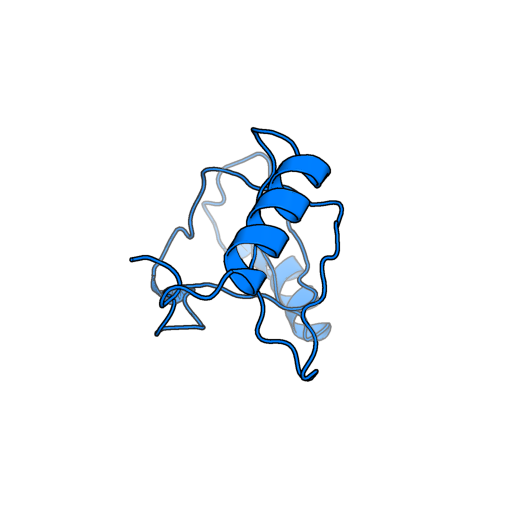EU A 1 88 ? -6.971 -7.611 12.447 1.00 93.88 88 LEU A O 1
ATOM 687 N N . GLU A 1 89 ? -8.648 -7.357 13.909 1.00 95.31 89 GLU A N 1
ATOM 688 C CA . GLU A 1 89 ? -8.656 -8.756 14.347 1.00 95.31 89 GLU A CA 1
ATOM 689 C C . GLU A 1 89 ? -8.993 -9.726 13.210 1.00 95.31 89 GLU A C 1
ATOM 691 O O . GLU A 1 89 ? -8.377 -10.786 13.091 1.00 95.31 89 GLU A O 1
ATOM 696 N N . GLN A 1 90 ? -9.964 -9.382 12.362 1.00 94.56 90 GLN A N 1
ATOM 697 C CA . GLN A 1 90 ? -10.350 -10.217 11.224 1.00 94.56 90 GLN A CA 1
ATOM 698 C C . GLN A 1 90 ? -9.260 -10.257 10.151 1.00 94.56 90 GLN A C 1
ATOM 700 O O . GLN A 1 90 ? -8.930 -11.331 9.651 1.00 94.56 90 GLN A O 1
ATOM 705 N N . VAL A 1 91 ? -8.659 -9.106 9.846 1.00 95.50 91 VAL A N 1
ATOM 706 C CA . VAL A 1 91 ? -7.523 -9.002 8.921 1.00 95.50 91 VAL A CA 1
ATOM 707 C C . VAL A 1 91 ? -6.331 -9.809 9.437 1.00 95.50 91 VAL A C 1
ATOM 709 O O . VAL A 1 91 ? -5.753 -10.594 8.687 1.00 95.50 91 VAL A O 1
ATOM 712 N N . ALA A 1 92 ? -6.004 -9.680 10.726 1.00 93.81 92 ALA A N 1
ATOM 713 C CA . ALA A 1 92 ? -4.912 -10.422 11.348 1.00 93.81 92 ALA A CA 1
ATOM 714 C C . ALA A 1 92 ? -5.142 -11.939 11.278 1.00 93.81 92 ALA A C 1
ATOM 716 O O . ALA A 1 92 ? -4.223 -12.680 10.937 1.00 93.81 92 ALA A O 1
ATOM 717 N N . LYS A 1 93 ? -6.375 -12.408 11.520 1.00 95.69 93 LYS A N 1
ATOM 718 C CA . LYS A 1 93 ? -6.745 -13.828 11.359 1.00 95.69 93 LYS A CA 1
ATOM 719 C C . LYS A 1 93 ? -6.587 -14.322 9.922 1.00 95.69 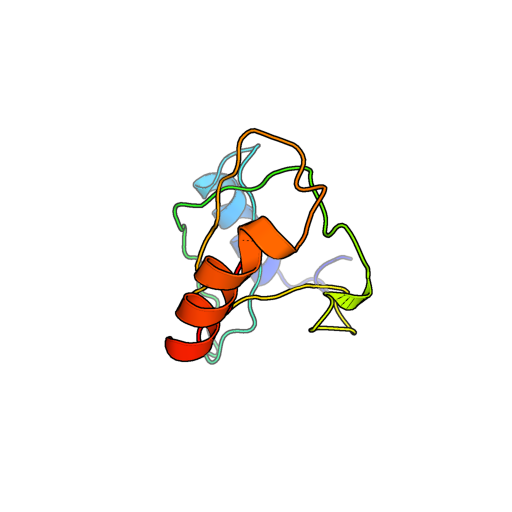93 LYS A C 1
ATOM 721 O O . LYS A 1 93 ? -6.223 -15.475 9.722 1.00 95.69 93 LYS A O 1
ATOM 726 N N . ALA A 1 94 ? -6.860 -13.470 8.937 1.00 95.12 94 ALA A N 1
ATOM 727 C CA . ALA A 1 94 ? -6.693 -13.800 7.527 1.00 95.12 94 ALA A CA 1
ATOM 728 C C . ALA A 1 94 ? -5.221 -13.797 7.071 1.00 95.12 94 ALA A C 1
ATOM 730 O O . ALA A 1 94 ? -4.939 -14.262 5.970 1.00 95.12 94 ALA A O 1
ATOM 731 N N . GLY A 1 95 ? -4.293 -13.274 7.885 1.00 94.00 95 GLY A N 1
ATOM 732 C CA . GLY A 1 95 ? -2.862 -13.242 7.574 1.00 94.00 95 GLY A CA 1
ATOM 733 C C . GLY A 1 95 ? -2.508 -12.373 6.365 1.00 94.00 95 GLY A C 1
ATOM 734 O O . GLY A 1 95 ? -1.484 -12.601 5.729 1.00 94.00 95 GLY A O 1
ATOM 735 N N . ARG A 1 96 ? -3.364 -11.403 6.021 1.00 95.19 96 ARG A N 1
ATOM 736 C CA . ARG A 1 96 ? -3.188 -10.515 4.864 1.00 95.19 96 ARG A CA 1
ATOM 737 C C . ARG A 1 96 ? -2.969 -9.071 5.321 1.00 95.19 96 ARG A C 1
ATOM 739 O O . ARG A 1 96 ? -3.528 -8.686 6.348 1.00 95.19 96 ARG A O 1
ATOM 746 N N . PRO A 1 97 ? -2.205 -8.255 4.577 1.00 96.19 97 PRO A N 1
ATOM 747 C CA . PRO A 1 97 ? -2.044 -6.840 4.899 1.00 96.19 97 PRO A CA 1
ATOM 748 C C . PRO A 1 97 ? -3.354 -6.052 4.748 1.00 96.19 97 PRO A C 1
ATOM 750 O O . PRO A 1 97 ? -4.290 -6.502 4.084 1.00 96.19 97 PRO A O 1
ATOM 753 N N . LEU A 1 98 ? -3.407 -4.851 5.327 1.00 96.31 98 LEU A N 1
ATOM 754 C CA . LEU A 1 98 ? -4.536 -3.926 5.212 1.00 96.31 98 LEU A CA 1
ATOM 755 C C . LEU A 1 98 ? -4.052 -2.539 4.790 1.00 96.31 98 LEU A C 1
ATOM 757 O O . LEU A 1 98 ? -3.200 -1.953 5.455 1.00 96.31 98 LEU A O 1
ATOM 761 N N . LEU A 1 99 ? -4.646 -2.020 3.721 1.00 95.50 99 LEU A N 1
ATOM 762 C CA . LEU A 1 99 ? -4.600 -0.619 3.329 1.00 95.50 99 LEU A CA 1
ATOM 763 C C . LEU A 1 99 ? -5.830 0.092 3.911 1.00 95.50 99 LEU A C 1
ATOM 765 O O . LEU A 1 99 ? -6.950 -0.396 3.743 1.00 95.50 99 LEU A O 1
ATOM 769 N N . ILE A 1 100 ? -5.613 1.214 4.597 1.00 94.44 100 ILE A N 1
ATOM 770 C CA . ILE A 1 100 ? -6.656 2.085 5.166 1.00 94.44 100 ILE A CA 1
ATOM 771 C C . ILE A 1 100 ? -6.567 3.447 4.489 1.00 94.44 100 ILE A C 1
ATOM 773 O O . ILE A 1 100 ? -5.432 3.971 4.429 1.00 94.44 100 ILE A O 1
#

Foldseek 3Di:
DPPPPPVVVVVLVVVQCVVQDPPGDDDDDDDPDP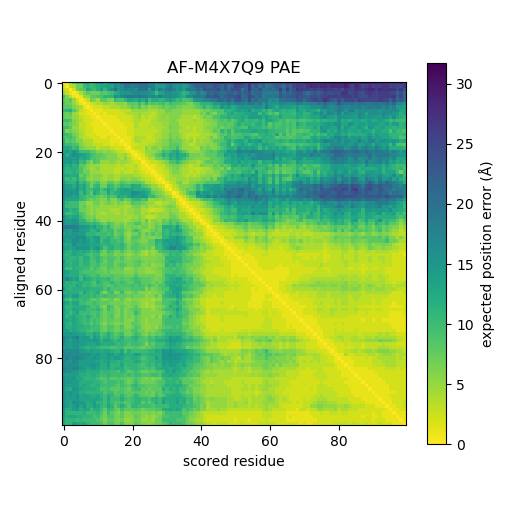DDDHDDDDDDDDPDDDPDLVQQPPVVVSDNDFDPAAEDDDDDDDPDCVVCVVVVVVRVVVVGHYHD

pLDDT: mean 85.44, std 10.84, range [45.78, 97.19]

Radius of gyration: 18.49 Å; Cα contacts (8 Å, |Δi|>4): 58; chains: 1; bounding box: 39×26×47 Å

Nearest PDB structures (foldseek):
  8wuw-assembly1_H  TM=6.124E-01  e=1.334E-06  Hydrogenobacter thermophilus TK-6
  4pj1-assembly1_J  TM=5.972E-01  e=6.798E-05  Homo sapiens

Solvent-accessible surface area (backbone atoms only — not comparable to full-atom values): 7056 Å² total; per-residue (Å²): 127,94,57,86,82,43,65,67,62,56,49,52,52,50,56,48,44,68,72,53,37,99,85,43,86,86,84,88,78,91,69,94,59,98,67,91,83,89,82,89,73,96,79,87,86,71,103,68,81,80,96,50,80,85,61,47,76,36,76,91,78,70,34,67,80,70,74,82,48,47,76,56,87,72,98,66,86,86,84,57,69,76,82,44,47,71,56,52,52,53,38,57,74,67,73,40,46,76,47,115

Mean predicted aligned error: 8.27 Å